Protein AF-A0A0L6W240-F1 (afdb_monomer_lite)

Sequence (143 aa):
MSLLMNALKQHHLTEMYLSLPVEHKKAWQQYFPKICNCSDCSSGTNKPFPIKSTARFLWVTAANAIPHRNYDFAEILLNKALEYADNGDDILWIHANFVQLYYDQIDSKREASEKCLHHCEELTKMGYLNRWVDRILNEISEV

pLDDT: mean 87.67, std 14.62, range [42.97, 98.56]

Structure (mmCIF, N/CA/C/O backbone):
data_AF-A0A0L6W240-F1
#
_entry.id   AF-A0A0L6W240-F1
#
loop_
_atom_site.group_PDB
_atom_site.id
_atom_site.type_symbol
_atom_site.label_atom_id
_atom_site.label_alt_id
_atom_site.label_comp_id
_atom_site.label_asym_id
_atom_site.label_entity_id
_atom_site.label_seq_id
_atom_site.pdbx_PDB_ins_code
_atom_site.Cartn_x
_atom_site.Cartn_y
_atom_site.Cartn_z
_atom_site.occupancy
_atom_site.B_iso_or_equiv
_atom_site.auth_seq_id
_atom_site.auth_comp_id
_atom_site.auth_asym_id
_atom_site.auth_atom_id
_atom_site.pdbx_PDB_model_num
ATOM 1 N N . MET A 1 1 ? 10.912 4.206 -25.559 1.00 55.66 1 MET A N 1
ATOM 2 C CA . MET A 1 1 ? 10.210 3.409 -24.524 1.00 55.66 1 MET A CA 1
ATOM 3 C C . MET A 1 1 ? 10.032 4.314 -23.312 1.00 55.66 1 MET A C 1
ATOM 5 O O . MET A 1 1 ? 11.000 4.977 -22.965 1.00 55.66 1 MET A O 1
ATOM 9 N N . SER A 1 2 ? 8.820 4.465 -22.763 1.00 81.38 2 SER A N 1
ATOM 10 C CA . SER A 1 2 ? 8.584 5.408 -21.653 1.00 81.38 2 SER A CA 1
ATOM 11 C C . SER A 1 2 ? 9.317 4.965 -20.379 1.00 81.38 2 SER A C 1
ATOM 13 O O . SER A 1 2 ? 9.521 3.768 -20.175 1.00 81.38 2 SER A O 1
ATOM 15 N N . LEU A 1 3 ? 9.704 5.919 -19.519 1.00 83.50 3 LEU A N 1
ATOM 16 C CA . LEU A 1 3 ? 10.390 5.643 -18.243 1.00 83.50 3 LEU A CA 1
ATOM 17 C C . LEU A 1 3 ? 9.618 4.633 -17.381 1.00 83.50 3 LEU A C 1
ATOM 19 O O . LEU A 1 3 ? 10.210 3.698 -16.849 1.00 83.50 3 LEU A O 1
ATOM 23 N N . LEU A 1 4 ? 8.290 4.767 -17.339 1.00 87.19 4 LEU A N 1
ATOM 24 C CA . LEU A 1 4 ? 7.395 3.824 -16.675 1.00 87.19 4 LEU A CA 1
ATOM 25 C C . LEU A 1 4 ? 7.531 2.398 -17.233 1.00 87.19 4 LEU A C 1
ATOM 27 O O . LEU A 1 4 ? 7.675 1.455 -16.466 1.00 87.19 4 LEU A O 1
ATOM 31 N N . MET A 1 5 ? 7.525 2.214 -18.558 1.00 90.06 5 MET A N 1
ATOM 32 C CA . MET A 1 5 ? 7.639 0.872 -19.146 1.00 90.06 5 MET A CA 1
ATOM 33 C C . MET A 1 5 ? 8.996 0.222 -18.866 1.00 90.06 5 MET A C 1
ATOM 35 O O . MET A 1 5 ? 9.062 -0.996 -18.725 1.00 90.06 5 MET A O 1
ATOM 39 N N . ASN A 1 6 ? 10.071 1.009 -18.763 1.00 88.62 6 ASN A N 1
ATOM 40 C CA . ASN A 1 6 ? 11.371 0.483 -18.349 1.00 88.62 6 ASN A CA 1
ATOM 41 C C . ASN A 1 6 ? 11.332 0.005 -16.889 1.00 88.62 6 ASN A C 1
ATOM 43 O O . ASN A 1 6 ? 11.785 -1.102 -16.610 1.00 88.62 6 ASN A O 1
ATOM 47 N N . ALA A 1 7 ? 10.730 0.789 -15.991 1.00 88.94 7 ALA A N 1
ATOM 48 C CA . ALA A 1 7 ? 10.558 0.419 -14.587 1.00 88.94 7 ALA A CA 1
ATOM 49 C C . ALA A 1 7 ? 9.705 -0.849 -14.421 1.00 88.94 7 ALA A C 1
ATOM 51 O O . ALA A 1 7 ? 10.104 -1.799 -13.752 1.00 88.94 7 ALA A O 1
ATOM 52 N N . LEU A 1 8 ? 8.559 -0.911 -15.104 1.00 92.12 8 LEU A N 1
ATOM 53 C CA . LEU A 1 8 ? 7.671 -2.075 -15.082 1.00 92.12 8 LEU A CA 1
ATOM 54 C C . LEU A 1 8 ? 8.361 -3.339 -15.603 1.00 92.12 8 LEU A C 1
ATOM 56 O O . LEU A 1 8 ? 8.090 -4.430 -15.109 1.00 92.12 8 LEU A O 1
ATOM 60 N N . LYS A 1 9 ? 9.259 -3.219 -16.588 1.00 91.75 9 LYS A N 1
ATOM 61 C CA . LYS A 1 9 ? 10.067 -4.349 -17.066 1.00 91.75 9 LYS A CA 1
ATOM 62 C C . LYS A 1 9 ? 11.098 -4.794 -16.036 1.00 91.75 9 LYS A C 1
ATOM 64 O O . LYS A 1 9 ? 11.197 -5.988 -15.788 1.00 91.75 9 LYS A O 1
ATOM 69 N N . GLN A 1 10 ? 11.825 -3.854 -15.430 1.00 90.50 10 GLN A N 1
ATOM 70 C CA . GLN A 1 10 ? 12.812 -4.148 -14.382 1.00 90.50 10 GLN A CA 1
ATOM 71 C C . GLN A 1 10 ? 12.185 -4.858 -13.177 1.00 90.50 10 GLN A C 1
ATOM 73 O O . GLN A 1 10 ? 12.811 -5.730 -12.590 1.00 90.50 10 GLN A O 1
ATOM 78 N N . HIS A 1 11 ? 10.938 -4.520 -12.850 1.00 90.88 11 HIS A N 1
ATOM 79 C CA . HIS A 1 11 ? 10.199 -5.120 -11.742 1.00 90.88 11 HIS A CA 1
ATOM 80 C C . HIS A 1 11 ? 9.331 -6.326 -12.132 1.00 90.88 11 HIS A C 1
ATOM 82 O O . HIS A 1 11 ? 8.616 -6.847 -11.282 1.00 90.88 11 HIS A O 1
ATOM 88 N N . HIS A 1 12 ? 9.381 -6.783 -13.390 1.00 93.75 12 HIS A N 1
ATOM 89 C CA . HIS A 1 12 ? 8.553 -7.885 -13.905 1.00 93.75 12 HIS A CA 1
ATOM 90 C C . HIS A 1 12 ? 7.029 -7.663 -13.764 1.00 93.75 12 HIS A C 1
ATOM 92 O O . HIS A 1 12 ? 6.256 -8.607 -13.658 1.00 93.75 12 HIS A O 1
ATOM 98 N N . LEU A 1 13 ? 6.573 -6.408 -13.828 1.00 95.44 13 LEU A N 1
ATOM 99 C CA . LEU A 1 13 ? 5.169 -5.994 -13.662 1.00 95.44 13 LEU A CA 1
ATOM 100 C C . LEU A 1 13 ? 4.450 -5.695 -14.986 1.00 95.44 13 LEU A C 1
ATOM 102 O O . LEU A 1 13 ? 3.359 -5.127 -14.995 1.00 95.44 13 LEU A O 1
ATOM 106 N N . THR A 1 14 ? 5.058 -6.031 -16.126 1.00 95.25 14 THR A N 1
ATOM 107 C CA . THR A 1 14 ? 4.501 -5.670 -17.441 1.00 95.25 14 THR A CA 1
ATOM 108 C C . THR A 1 14 ? 3.140 -6.326 -17.684 1.00 95.25 14 THR A C 1
ATOM 110 O O . THR A 1 14 ? 2.222 -5.645 -18.132 1.00 95.25 14 THR A O 1
ATOM 113 N N . GLU A 1 15 ? 2.981 -7.609 -17.356 1.00 95.25 15 GLU A N 1
ATOM 114 C CA . GLU A 1 15 ? 1.712 -8.327 -17.547 1.00 95.25 15 GLU A CA 1
ATOM 115 C C . GLU A 1 15 ? 0.596 -7.751 -16.674 1.00 95.25 15 GLU A C 1
ATOM 117 O O . GLU A 1 15 ? -0.469 -7.415 -17.191 1.00 95.25 15 GLU A O 1
ATOM 122 N N . MET A 1 16 ? 0.882 -7.528 -15.386 1.00 94.94 16 MET A N 1
ATOM 123 C CA . MET A 1 16 ? -0.033 -6.851 -14.467 1.00 94.94 16 MET A CA 1
ATOM 124 C C . MET A 1 16 ? -0.455 -5.488 -15.023 1.00 94.94 16 MET A C 1
ATOM 126 O O . MET A 1 16 ? -1.639 -5.191 -15.103 1.00 94.94 16 MET A O 1
ATOM 130 N N . TYR A 1 17 ? 0.495 -4.650 -15.445 1.00 94.81 17 TYR A N 1
ATOM 131 C CA . TYR A 1 17 ? 0.171 -3.332 -15.990 1.00 94.81 17 TYR A CA 1
ATOM 132 C C . TYR A 1 17 ? -0.725 -3.421 -17.231 1.00 94.81 17 TYR A C 1
ATOM 134 O O . TYR A 1 17 ? -1.650 -2.624 -17.389 1.00 94.81 17 TYR A O 1
ATOM 142 N N . LEU A 1 18 ? -0.473 -4.385 -18.120 1.00 94.94 18 LEU A N 1
ATOM 143 C CA . LEU A 1 18 ? -1.257 -4.557 -19.340 1.00 94.94 18 LEU A CA 1
ATOM 144 C C . LEU A 1 18 ? -2.687 -5.031 -19.059 1.00 94.94 18 LEU A C 1
ATOM 146 O O . LEU A 1 18 ? -3.589 -4.598 -19.783 1.00 94.94 18 LEU A O 1
ATOM 150 N N . SER A 1 19 ? -2.909 -5.822 -18.005 1.00 95.25 19 SER A N 1
ATOM 151 C CA . SER A 1 19 ? -4.245 -6.284 -17.607 1.00 95.25 19 SER A CA 1
ATOM 152 C C . SER A 1 19 ? -5.087 -5.221 -16.894 1.00 95.25 19 SER A C 1
ATOM 154 O O . SER A 1 19 ? -6.292 -5.404 -16.750 1.00 95.25 19 SER A O 1
ATOM 156 N N . LEU A 1 20 ? -4.491 -4.106 -16.454 1.00 94.31 20 LEU A N 1
ATOM 157 C CA . LEU A 1 20 ? -5.226 -3.047 -15.759 1.00 94.31 20 LEU A CA 1
ATOM 158 C C . LEU A 1 20 ? -6.165 -2.248 -16.695 1.00 94.31 20 LEU A C 1
ATOM 160 O O . LEU A 1 20 ? -5.830 -2.013 -17.867 1.00 94.31 20 LEU A O 1
ATOM 164 N N . PRO A 1 21 ? -7.297 -1.739 -16.168 1.00 95.12 21 PRO A N 1
ATOM 165 C CA . PRO A 1 21 ? -8.118 -0.716 -16.814 1.00 95.12 21 PRO A CA 1
ATOM 166 C C . PRO A 1 21 ? -7.326 0.540 -17.208 1.00 95.12 21 PRO A C 1
ATOM 168 O O . PRO A 1 21 ? -6.251 0.832 -16.670 1.00 95.12 21 PRO A O 1
ATOM 171 N N . VAL A 1 22 ? -7.865 1.314 -18.154 1.00 94.94 22 VAL A N 1
ATOM 172 C CA . VAL A 1 22 ? -7.209 2.523 -18.689 1.00 94.94 22 VAL A CA 1
ATOM 173 C C . VAL A 1 22 ? -6.983 3.566 -17.591 1.00 94.94 22 VAL A C 1
ATOM 175 O O . VAL A 1 22 ? -5.956 4.245 -17.577 1.00 94.94 22 VAL A O 1
ATOM 178 N N . GLU A 1 23 ? -7.909 3.666 -16.648 1.00 95.00 23 GLU A N 1
ATOM 179 C CA . GLU A 1 23 ? -7.886 4.580 -15.509 1.00 95.00 23 GLU A CA 1
ATOM 180 C C . GLU A 1 23 ? -6.667 4.307 -14.620 1.00 95.00 23 GLU A C 1
ATOM 182 O O . GLU A 1 23 ? -5.903 5.218 -14.301 1.00 95.00 23 GLU A O 1
ATOM 187 N N . HIS A 1 24 ? -6.405 3.037 -14.305 1.00 95.12 24 HIS A N 1
ATOM 188 C CA . HIS A 1 24 ? -5.247 2.632 -13.505 1.00 95.12 24 HIS A CA 1
ATOM 189 C C . HIS A 1 24 ? -3.927 2.760 -14.271 1.00 95.12 24 HIS A C 1
ATOM 191 O O . HIS A 1 24 ? -2.895 3.070 -13.678 1.00 95.12 24 HIS A O 1
ATOM 197 N N . LYS A 1 25 ? -3.939 2.600 -15.599 1.00 94.31 25 LYS A N 1
ATOM 198 C CA . LYS A 1 25 ? -2.762 2.884 -16.439 1.00 94.31 25 LYS A CA 1
ATOM 199 C C . LYS A 1 25 ? -2.390 4.371 -16.408 1.00 94.31 25 LYS A C 1
ATOM 201 O O . LYS A 1 25 ? -1.207 4.699 -16.330 1.00 94.31 25 LYS A O 1
ATOM 206 N N . LYS A 1 26 ? -3.383 5.271 -16.419 1.00 94.12 26 LYS A N 1
ATOM 207 C CA . LYS A 1 26 ? -3.167 6.719 -16.236 1.00 94.12 26 LYS A CA 1
ATOM 208 C C . LYS A 1 26 ? -2.649 7.033 -14.831 1.00 94.12 26 LYS A C 1
ATOM 210 O O . LYS A 1 26 ? -1.677 7.773 -14.704 1.00 94.12 26 LYS A O 1
ATOM 215 N N . ALA A 1 27 ? -3.229 6.419 -13.798 1.00 94.31 27 ALA A N 1
ATOM 216 C CA . ALA A 1 27 ? -2.764 6.572 -12.418 1.00 94.31 27 ALA A CA 1
ATOM 217 C C . ALA A 1 27 ? -1.296 6.133 -12.256 1.00 94.31 27 ALA A C 1
ATOM 219 O O . ALA A 1 27 ? -0.494 6.853 -11.666 1.00 94.31 27 ALA A O 1
ATOM 220 N N . TRP A 1 28 ? -0.899 5.019 -12.878 1.00 92.88 28 TRP A N 1
ATOM 221 C CA . TRP A 1 28 ? 0.500 4.585 -12.938 1.00 92.88 28 TRP A CA 1
ATOM 222 C C . TRP A 1 28 ? 1.432 5.660 -13.497 1.00 92.88 28 TRP A C 1
ATOM 224 O O . TRP A 1 28 ? 2.476 5.923 -12.913 1.00 92.88 28 TRP A O 1
ATOM 234 N N . GLN A 1 29 ? 1.062 6.300 -14.608 1.00 90.06 29 GLN A N 1
ATOM 235 C CA . GLN A 1 29 ? 1.872 7.364 -15.212 1.00 90.06 29 GLN A CA 1
ATOM 236 C C . GLN A 1 29 ? 2.017 8.587 -14.304 1.00 90.06 29 GLN A C 1
ATOM 238 O O . GLN A 1 29 ? 3.026 9.284 -14.386 1.00 90.06 29 GLN A O 1
ATOM 243 N N . GLN A 1 30 ? 1.026 8.839 -13.453 1.00 92.19 30 GLN A N 1
ATOM 244 C CA . GLN A 1 30 ? 1.000 9.990 -12.562 1.00 92.19 30 GLN A CA 1
ATOM 245 C C . GLN A 1 30 ? 1.756 9.749 -11.249 1.00 92.19 30 GLN A C 1
ATOM 247 O O . GLN A 1 30 ? 2.415 10.665 -10.759 1.00 92.19 30 GLN A O 1
ATOM 252 N N . TYR A 1 31 ? 1.666 8.541 -10.684 1.00 93.06 31 TYR A N 1
ATOM 253 C CA . TYR A 1 31 ? 2.082 8.273 -9.302 1.00 93.06 31 TYR A CA 1
ATOM 254 C C . TYR A 1 31 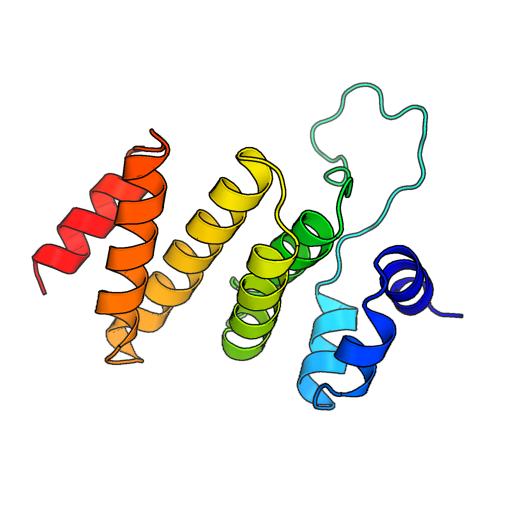? 3.323 7.390 -9.157 1.00 93.06 31 TYR A C 1
ATOM 256 O O . TYR A 1 31 ? 3.812 7.229 -8.035 1.00 93.06 31 TYR A O 1
ATOM 264 N N . PHE A 1 32 ? 3.860 6.825 -10.247 1.00 88.69 32 PHE A N 1
ATOM 265 C CA . PHE A 1 32 ? 5.078 6.017 -10.148 1.00 88.69 32 PHE A CA 1
ATOM 266 C C . PHE A 1 32 ? 6.249 6.840 -9.580 1.00 88.69 32 PHE A C 1
ATOM 268 O O . PHE A 1 32 ? 6.396 8.025 -9.906 1.00 88.69 32 PHE A O 1
ATOM 275 N N . PRO A 1 33 ? 7.095 6.246 -8.720 1.00 84.50 33 PRO A N 1
ATOM 276 C CA . PRO A 1 33 ? 8.199 6.962 -8.105 1.00 84.50 33 PRO A CA 1
ATOM 277 C C . PRO A 1 33 ? 9.170 7.481 -9.162 1.00 84.50 33 PRO A C 1
ATOM 279 O O . PRO A 1 33 ? 9.489 6.799 -10.139 1.00 84.50 33 PRO A O 1
ATOM 282 N N . LYS A 1 34 ? 9.710 8.681 -8.933 1.00 73.31 34 LYS A N 1
ATOM 283 C CA . LYS A 1 34 ? 10.840 9.186 -9.719 1.00 73.31 34 LYS A CA 1
ATOM 284 C C . LYS A 1 34 ? 12.063 8.314 -9.425 1.00 73.31 34 LYS A C 1
ATOM 286 O O . LYS A 1 34 ? 12.672 8.433 -8.366 1.00 73.31 34 LYS A O 1
ATOM 291 N N . ILE A 1 35 ? 12.420 7.441 -10.360 1.00 65.62 35 ILE A N 1
ATOM 292 C CA . ILE A 1 35 ? 13.596 6.572 -10.251 1.00 65.62 35 ILE A CA 1
ATOM 293 C C . ILE A 1 35 ? 14.844 7.413 -10.551 1.00 65.62 35 ILE A C 1
ATOM 295 O O . ILE A 1 35 ? 14.976 7.927 -11.662 1.00 65.62 35 ILE A O 1
ATOM 299 N N . CYS A 1 36 ? 15.760 7.565 -9.585 1.00 55.44 36 CYS A N 1
ATOM 300 C CA . CYS A 1 36 ? 17.110 8.064 -9.873 1.00 55.44 36 CYS A CA 1
ATOM 301 C C . CYS A 1 36 ? 18.107 6.911 -9.912 1.00 55.44 36 CYS A C 1
ATOM 303 O O . CYS A 1 36 ? 18.284 6.206 -8.922 1.00 55.44 36 CYS A O 1
ATOM 305 N N . ASN A 1 37 ? 18.807 6.778 -11.038 1.00 49.97 37 ASN A N 1
ATOM 306 C CA . ASN A 1 37 ? 19.894 5.817 -11.244 1.00 49.97 37 ASN A CA 1
ATOM 307 C C . ASN A 1 37 ? 21.253 6.385 -10.805 1.00 49.97 37 ASN A C 1
ATOM 309 O O . ASN A 1 37 ? 22.252 6.224 -11.502 1.00 49.97 37 ASN A O 1
ATOM 313 N N . CYS A 1 38 ? 21.300 7.124 -9.701 1.00 49.16 38 CYS A N 1
ATOM 314 C CA . CYS A 1 38 ? 22.516 7.803 -9.281 1.00 49.16 38 CYS A CA 1
ATOM 315 C C . CYS A 1 38 ? 23.257 6.979 -8.205 1.00 49.16 38 CYS A C 1
ATOM 317 O O . CYS A 1 38 ? 22.785 6.840 -7.077 1.00 49.16 38 CYS A O 1
ATOM 319 N N . SER A 1 39 ? 24.423 6.426 -8.570 1.00 45.09 39 SER A N 1
ATOM 320 C CA . SER A 1 39 ? 25.327 5.638 -7.709 1.00 45.09 39 SER A CA 1
ATOM 321 C C . SER A 1 39 ? 25.976 6.448 -6.575 1.00 45.09 39 SER A C 1
ATOM 323 O O . SER A 1 39 ? 26.392 5.862 -5.584 1.00 45.09 39 SER A O 1
ATOM 325 N N . ASP A 1 40 ? 25.980 7.782 -6.672 1.00 45.56 40 ASP A N 1
ATOM 326 C CA . ASP A 1 40 ? 26.657 8.702 -5.740 1.00 45.56 40 ASP A CA 1
ATOM 327 C C . ASP A 1 40 ? 25.686 9.608 -4.971 1.00 45.56 40 ASP A C 1
ATOM 329 O O . ASP A 1 40 ? 25.857 10.820 -4.833 1.00 45.56 40 ASP A O 1
ATOM 333 N N . CYS A 1 41 ? 24.612 9.030 -4.441 1.00 47.03 41 CYS A N 1
ATOM 334 C CA . CYS A 1 41 ? 23.627 9.778 -3.667 1.00 47.03 41 CYS A CA 1
ATOM 335 C C . CYS A 1 41 ? 24.076 10.110 -2.228 1.00 47.03 41 CYS A C 1
ATOM 337 O O . CYS A 1 41 ? 23.309 9.899 -1.293 1.00 47.03 41 CYS A O 1
ATOM 339 N N . SER A 1 42 ? 25.203 10.787 -2.013 1.00 42.97 42 SER A N 1
ATOM 340 C CA . SER A 1 42 ? 25.628 11.310 -0.696 1.00 42.97 42 SER A CA 1
ATOM 341 C C . SER A 1 42 ? 24.725 12.444 -0.152 1.00 42.97 42 SER A C 1
ATOM 343 O O . SER A 1 42 ? 24.600 13.508 -0.751 1.00 42.97 42 SER A O 1
ATOM 345 N N . SER A 1 43 ? 23.993 12.171 0.939 1.00 49.91 43 SER A N 1
ATOM 346 C CA . SER A 1 43 ? 23.383 13.124 1.905 1.00 49.91 43 SER A CA 1
ATOM 347 C C . SER A 1 43 ? 22.576 14.337 1.378 1.00 49.91 43 SER A C 1
ATOM 349 O O . SER A 1 43 ? 23.135 15.389 1.093 1.00 49.91 43 SER A O 1
ATOM 351 N N . GLY A 1 44 ? 21.239 14.234 1.330 1.00 46.69 44 GLY A N 1
ATOM 352 C CA . GLY A 1 44 ? 20.331 15.385 1.165 1.00 46.69 44 GLY A CA 1
ATOM 353 C C . GLY A 1 44 ? 18.853 15.014 1.377 1.00 46.69 44 GLY A C 1
ATOM 354 O O . GLY A 1 44 ? 18.446 13.920 0.995 1.00 46.69 44 GLY A O 1
ATOM 355 N N . THR A 1 45 ? 18.057 15.912 1.970 1.00 46.97 45 THR A N 1
ATOM 356 C CA . THR A 1 45 ? 16.655 15.701 2.411 1.00 46.97 45 THR A CA 1
ATOM 357 C C . THR A 1 45 ? 15.605 15.664 1.289 1.00 46.97 45 THR A C 1
ATOM 359 O O . THR A 1 45 ? 14.453 15.352 1.556 1.00 46.97 45 THR A O 1
ATOM 362 N N . ASN A 1 46 ? 15.996 15.917 0.034 1.00 49.50 46 ASN A N 1
ATOM 363 C CA . ASN A 1 46 ? 15.118 15.903 -1.150 1.00 49.50 46 ASN A CA 1
ATOM 364 C C . ASN A 1 46 ? 15.420 14.742 -2.115 1.00 49.50 46 ASN A C 1
ATOM 366 O O . ASN A 1 46 ? 15.182 14.846 -3.321 1.00 49.50 46 ASN A O 1
ATOM 370 N N . LYS A 1 47 ? 16.009 13.647 -1.622 1.00 53.81 47 LYS A N 1
ATOM 371 C CA . LYS A 1 47 ? 16.408 12.530 -2.484 1.00 53.81 47 LYS A CA 1
ATOM 372 C C . LYS A 1 47 ? 15.264 11.547 -2.730 1.00 53.81 47 LYS A C 1
ATOM 374 O O . LYS A 1 47 ? 14.530 11.231 -1.797 1.00 53.81 47 LYS A O 1
ATOM 379 N N . PRO A 1 48 ? 15.126 11.039 -3.969 1.00 57.12 48 PRO A N 1
ATOM 380 C CA . PRO A 1 48 ? 14.171 9.984 -4.263 1.00 57.12 48 PRO A CA 1
ATOM 381 C C . PRO A 1 48 ? 14.494 8.753 -3.416 1.00 57.12 48 PRO A C 1
ATOM 383 O O . PRO A 1 48 ? 15.650 8.336 -3.316 1.00 57.12 48 PRO A O 1
ATOM 386 N N . PHE A 1 49 ? 13.462 8.197 -2.784 1.00 59.38 49 PHE A N 1
ATOM 387 C CA . PHE A 1 49 ? 13.586 6.999 -1.965 1.00 59.38 49 PHE A CA 1
ATOM 388 C C . PHE A 1 49 ? 14.092 5.844 -2.846 1.00 59.38 49 PHE A C 1
ATOM 390 O O . PHE A 1 49 ? 13.507 5.597 -3.905 1.00 59.38 49 PHE A O 1
ATOM 397 N N . PRO A 1 50 ? 15.186 5.152 -2.478 1.00 67.50 50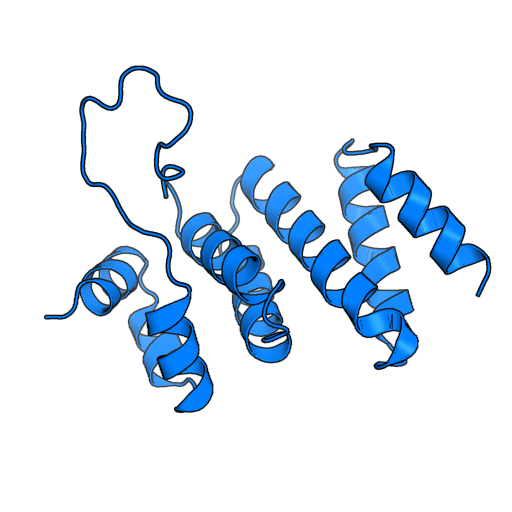 PRO A N 1
ATOM 398 C CA . PRO A 1 50 ? 15.769 4.138 -3.343 1.00 67.50 50 PRO A CA 1
ATOM 399 C C . PRO A 1 50 ? 14.802 2.959 -3.493 1.00 67.50 50 PRO A C 1
ATOM 401 O O . PRO A 1 50 ? 14.473 2.275 -2.519 1.00 67.50 50 PRO A O 1
ATOM 404 N N . ILE A 1 51 ? 14.367 2.714 -4.728 1.00 79.56 51 ILE A N 1
ATOM 405 C CA . ILE A 1 51 ? 13.520 1.578 -5.090 1.00 79.56 51 ILE A CA 1
ATOM 406 C C . ILE A 1 51 ? 14.419 0.351 -5.246 1.00 79.56 51 ILE A C 1
ATOM 408 O O . ILE A 1 51 ? 15.061 0.161 -6.275 1.00 79.56 51 ILE A O 1
ATOM 412 N N . LYS A 1 52 ? 14.520 -0.441 -4.175 1.00 78.69 52 LYS A N 1
ATOM 413 C CA . LYS A 1 52 ? 15.425 -1.599 -4.084 1.00 78.69 52 LYS A CA 1
ATOM 414 C C . LYS A 1 52 ? 14.747 -2.945 -4.367 1.00 78.69 52 LYS A C 1
ATOM 416 O O . LYS A 1 52 ? 15.449 -3.926 -4.566 1.00 78.69 52 LYS A O 1
ATOM 421 N N . SER A 1 53 ? 13.416 -2.992 -4.384 1.00 89.44 53 SER A N 1
ATOM 422 C CA . SER A 1 53 ? 12.620 -4.214 -4.554 1.00 89.44 53 SER A CA 1
ATOM 423 C C . SER A 1 53 ? 11.346 -3.926 -5.357 1.00 89.44 53 SER A C 1
ATOM 425 O O . SER A 1 53 ? 10.904 -2.776 -5.462 1.00 89.44 53 SER A O 1
ATOM 427 N N . THR A 1 54 ? 10.739 -4.973 -5.922 1.00 94.12 54 THR A N 1
ATOM 428 C CA . THR A 1 54 ? 9.428 -4.878 -6.586 1.00 94.12 54 THR A CA 1
ATOM 429 C C . THR A 1 54 ? 8.319 -4.504 -5.605 1.00 94.12 54 THR A C 1
ATOM 431 O O . THR A 1 54 ? 7.516 -3.628 -5.923 1.00 94.12 54 THR A O 1
ATOM 434 N N . ALA A 1 55 ? 8.321 -5.070 -4.392 1.00 96.12 55 ALA A N 1
ATOM 435 C CA . ALA A 1 55 ? 7.390 -4.682 -3.331 1.00 96.12 55 ALA A CA 1
ATOM 436 C C . ALA A 1 55 ? 7.461 -3.174 -3.049 1.00 96.12 55 ALA A C 1
ATOM 438 O O . ALA A 1 55 ? 6.437 -2.494 -3.027 1.00 96.12 55 ALA A O 1
ATOM 439 N N . ARG A 1 56 ? 8.678 -2.624 -2.948 1.00 94.00 56 ARG A N 1
ATOM 440 C CA . ARG A 1 56 ? 8.909 -1.192 -2.737 1.00 94.00 56 ARG A CA 1
ATOM 441 C C . ARG A 1 56 ? 8.429 -0.312 -3.864 1.00 94.00 56 ARG A C 1
ATOM 443 O O . ARG A 1 56 ? 7.817 0.722 -3.615 1.00 94.00 56 ARG A O 1
ATOM 450 N N . PHE A 1 57 ? 8.684 -0.713 -5.100 1.00 94.06 57 PHE A N 1
ATOM 451 C CA . PHE A 1 57 ? 8.171 0.015 -6.253 1.00 94.06 57 PHE A CA 1
ATOM 452 C C . PHE A 1 57 ? 6.640 0.130 -6.215 1.00 94.06 57 PHE A C 1
ATOM 454 O O . PHE A 1 57 ? 6.092 1.209 -6.453 1.00 94.06 57 PHE A O 1
ATOM 461 N N . LEU A 1 58 ? 5.960 -0.964 -5.860 1.00 96.94 58 LEU A N 1
ATOM 462 C CA . LEU A 1 58 ? 4.505 -1.029 -5.757 1.00 96.94 58 LEU A CA 1
ATOM 463 C C . LEU A 1 58 ? 3.968 -0.189 -4.592 1.00 96.94 58 LEU A C 1
ATOM 465 O O . LEU A 1 58 ? 3.130 0.683 -4.822 1.00 96.94 58 LEU A O 1
ATOM 469 N N . TRP A 1 59 ? 4.466 -0.391 -3.365 1.00 96.62 59 TRP A N 1
ATOM 470 C CA . TRP A 1 59 ? 3.920 0.311 -2.199 1.00 96.62 59 TRP A CA 1
ATOM 471 C C . TRP A 1 59 ? 4.227 1.809 -2.215 1.00 96.62 59 TRP A C 1
ATOM 473 O O . TRP A 1 59 ? 3.381 2.594 -1.801 1.00 96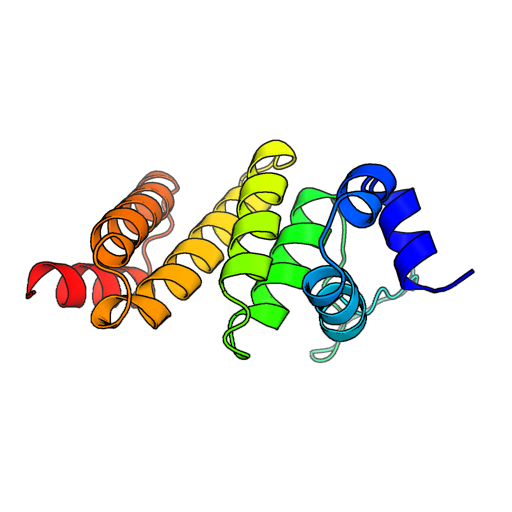.62 59 TRP A O 1
ATOM 483 N N . VAL A 1 60 ? 5.366 2.245 -2.771 1.00 95.06 60 VAL A N 1
ATOM 484 C CA . VAL A 1 60 ? 5.647 3.683 -2.952 1.00 95.06 60 VAL A CA 1
ATOM 485 C C . VAL A 1 60 ? 4.693 4.298 -3.978 1.00 95.06 60 VAL A C 1
ATOM 487 O O . VAL A 1 60 ? 4.191 5.402 -3.775 1.00 95.06 60 VAL A O 1
ATOM 490 N N . THR A 1 61 ? 4.409 3.587 -5.075 1.00 95.81 61 THR A N 1
ATOM 491 C CA . THR A 1 61 ? 3.427 4.047 -6.071 1.00 95.81 61 THR A CA 1
ATOM 492 C C . THR A 1 61 ? 2.033 4.163 -5.445 1.00 95.81 61 THR A C 1
ATOM 494 O O . THR A 1 61 ? 1.338 5.151 -5.679 1.00 95.81 61 THR A O 1
ATOM 497 N N . ALA A 1 62 ? 1.641 3.195 -4.611 1.00 97.88 62 ALA A N 1
ATOM 498 C CA . ALA A 1 62 ? 0.382 3.236 -3.873 1.00 97.88 62 ALA A CA 1
ATOM 499 C C . ALA A 1 62 ? 0.330 4.411 -2.885 1.00 97.88 62 ALA A C 1
ATOM 501 O O . ALA A 1 62 ? -0.635 5.174 -2.898 1.00 97.88 62 ALA A O 1
ATOM 502 N N . ALA A 1 63 ? 1.390 4.613 -2.097 1.00 96.44 63 ALA A N 1
ATOM 503 C CA . ALA A 1 63 ? 1.509 5.715 -1.142 1.00 96.44 63 ALA A CA 1
ATOM 504 C C . ALA A 1 63 ? 1.334 7.088 -1.811 1.00 96.44 63 ALA A C 1
ATOM 506 O O . ALA A 1 63 ? 0.671 7.965 -1.266 1.00 96.44 63 ALA A O 1
ATOM 507 N N . ASN A 1 64 ? 1.859 7.262 -3.028 1.00 95.62 64 ASN A N 1
ATOM 508 C CA . ASN A 1 64 ? 1.669 8.488 -3.806 1.00 95.62 64 ASN A CA 1
ATOM 509 C C . ASN A 1 64 ? 0.227 8.673 -4.302 1.00 95.62 64 ASN A C 1
ATOM 511 O O . ASN A 1 64 ? -0.190 9.803 -4.535 1.00 95.62 64 ASN A O 1
ATOM 515 N N . ALA A 1 65 ? -0.527 7.592 -4.498 1.00 97.31 65 ALA A N 1
ATOM 516 C CA . ALA A 1 65 ? -1.891 7.632 -5.018 1.00 97.31 65 ALA A CA 1
ATOM 517 C C . ALA A 1 65 ? -2.953 7.871 -3.925 1.00 97.31 65 ALA A C 1
ATOM 519 O O . ALA A 1 65 ? -3.983 8.490 -4.211 1.00 97.31 65 ALA A O 1
ATOM 520 N N . ILE A 1 66 ? -2.698 7.420 -2.688 1.00 97.69 66 ILE A N 1
ATOM 521 C CA . ILE A 1 66 ? -3.630 7.515 -1.547 1.00 97.69 66 ILE A CA 1
ATOM 522 C C . ILE A 1 66 ? -4.086 8.964 -1.270 1.00 97.69 66 ILE A C 1
ATOM 524 O O . ILE A 1 66 ? -5.297 9.190 -1.265 1.00 97.69 66 ILE A O 1
ATOM 528 N N . PRO A 1 67 ? -3.199 9.981 -1.163 1.00 96.12 67 PRO A N 1
ATOM 529 C CA . PRO A 1 67 ? -3.614 11.369 -0.917 1.00 96.12 67 PRO A CA 1
ATOM 530 C C . PRO A 1 67 ? -4.533 11.957 -1.996 1.00 96.12 67 PRO A C 1
ATOM 532 O O . PRO A 1 67 ? -5.238 12.937 -1.761 1.00 96.12 67 PRO A O 1
ATOM 535 N N . HIS A 1 68 ? -4.533 11.365 -3.192 1.00 96.38 68 HIS A N 1
ATOM 536 C CA . HIS A 1 68 ? -5.385 11.764 -4.310 1.00 96.38 68 HIS A CA 1
ATOM 537 C C . HIS A 1 68 ? -6.662 10.924 -4.422 1.00 96.38 68 HIS A C 1
ATOM 539 O O . HIS A 1 68 ? -7.345 10.995 -5.442 1.00 96.38 68 HIS A O 1
ATOM 545 N N . ARG A 1 69 ? -6.990 10.139 -3.388 1.00 96.00 69 ARG A N 1
ATOM 546 C CA . ARG A 1 69 ? -8.194 9.301 -3.297 1.00 96.00 69 ARG A CA 1
ATOM 547 C C . ARG A 1 69 ? -8.317 8.245 -4.397 1.00 96.00 69 ARG A C 1
ATOM 549 O O . ARG A 1 69 ? -9.407 7.744 -4.660 1.00 96.00 69 ARG A O 1
ATOM 556 N N . ASN A 1 70 ? -7.204 7.863 -5.026 1.00 96.88 70 ASN A N 1
ATOM 557 C CA . ASN A 1 70 ? -7.161 6.752 -5.981 1.00 96.88 70 ASN A CA 1
ATOM 558 C C . ASN A 1 70 ? -7.075 5.414 -5.231 1.00 96.88 70 ASN A C 1
ATOM 560 O O . ASN A 1 70 ? -6.122 4.651 -5.399 1.00 96.88 70 ASN A O 1
ATOM 564 N N . TYR A 1 71 ? -8.056 5.159 -4.363 1.00 96.69 71 TYR A N 1
ATOM 565 C CA . TYR A 1 71 ? -8.007 4.071 -3.391 1.00 96.69 71 TYR A CA 1
ATOM 566 C C . TYR A 1 71 ? -8.028 2.691 -4.040 1.00 96.69 71 TYR A C 1
ATOM 568 O O . TYR A 1 71 ? -7.184 1.874 -3.701 1.00 96.69 71 TYR A O 1
ATOM 576 N N . ASP A 1 72 ? -8.897 2.445 -5.022 1.00 96.25 72 ASP A N 1
ATOM 577 C CA . ASP A 1 72 ? -8.969 1.130 -5.677 1.00 96.25 72 ASP A CA 1
ATOM 578 C C . ASP A 1 72 ? -7.648 0.792 -6.397 1.00 96.25 72 ASP A C 1
ATOM 580 O O . ASP A 1 72 ? -7.150 -0.330 -6.338 1.00 96.25 72 ASP A O 1
ATOM 584 N N . PHE A 1 73 ? -7.017 1.798 -7.016 1.00 97.62 73 PHE A N 1
ATOM 585 C CA . PHE A 1 73 ? -5.689 1.649 -7.610 1.00 97.62 73 PHE A CA 1
ATOM 586 C C . PHE A 1 73 ? -4.627 1.330 -6.552 1.00 97.62 73 PHE A C 1
ATOM 588 O O . PHE A 1 73 ? -3.833 0.407 -6.731 1.00 97.62 73 PHE A O 1
ATOM 595 N N . ALA A 1 74 ? -4.612 2.085 -5.452 1.00 98.25 74 ALA A N 1
ATOM 596 C CA . ALA A 1 74 ? -3.670 1.875 -4.363 1.00 98.25 74 ALA A CA 1
ATOM 597 C C . ALA A 1 74 ? -3.853 0.495 -3.704 1.00 98.25 74 ALA A C 1
ATOM 599 O O . ALA A 1 74 ? -2.862 -0.190 -3.477 1.00 98.25 74 ALA A O 1
ATOM 600 N N . GLU A 1 75 ? -5.088 0.041 -3.478 1.00 98.19 75 GLU A N 1
ATOM 601 C CA . GLU A 1 75 ? -5.401 -1.274 -2.900 1.00 98.19 75 GLU A CA 1
ATOM 602 C C . GLU A 1 75 ? -4.894 -2.413 -3.801 1.00 98.19 75 GLU A C 1
ATOM 604 O O . GLU A 1 75 ? -4.253 -3.343 -3.311 1.00 98.19 75 GLU A O 1
ATOM 609 N N . ILE A 1 76 ? -5.081 -2.320 -5.127 1.00 98.06 76 ILE A N 1
ATOM 610 C CA . ILE A 1 76 ? -4.521 -3.289 -6.091 1.00 98.06 76 ILE A CA 1
ATOM 611 C C . ILE A 1 76 ? -2.993 -3.366 -5.968 1.00 98.06 76 ILE A C 1
ATOM 613 O O . ILE A 1 76 ? -2.417 -4.456 -5.944 1.00 98.06 76 ILE A O 1
ATOM 617 N N . LEU A 1 77 ? -2.326 -2.212 -5.898 1.00 98.38 77 LEU A N 1
ATOM 618 C CA . LEU A 1 77 ? -0.871 -2.158 -5.788 1.00 98.38 77 LEU A CA 1
ATOM 619 C C . LEU A 1 77 ? -0.364 -2.699 -4.452 1.00 98.38 77 LEU A C 1
ATOM 621 O O . LEU A 1 77 ? 0.629 -3.418 -4.452 1.00 98.38 77 LEU A O 1
ATOM 625 N N . LEU A 1 78 ? -1.021 -2.374 -3.337 1.00 98.56 78 LEU A N 1
ATOM 626 C CA . LEU A 1 78 ? -0.616 -2.829 -2.005 1.00 98.56 78 LEU A CA 1
ATOM 627 C C . LEU A 1 78 ? -0.803 -4.337 -1.836 1.00 98.56 78 LEU A C 1
ATOM 629 O O . LEU A 1 78 ? 0.095 -4.998 -1.318 1.00 98.56 78 LEU A O 1
ATOM 633 N N . ASN A 1 79 ? -1.902 -4.900 -2.347 1.00 98.38 79 ASN A N 1
ATOM 634 C CA . ASN A 1 79 ? -2.094 -6.351 -2.365 1.00 98.38 79 ASN A CA 1
ATOM 635 C C . ASN A 1 79 ? -0.983 -7.035 -3.164 1.00 98.38 79 ASN A C 1
ATOM 637 O O . ASN A 1 79 ? -0.349 -7.970 -2.678 1.00 98.38 79 ASN A O 1
ATOM 641 N N . LYS A 1 80 ? -0.667 -6.510 -4.355 1.00 98.06 80 LYS A N 1
ATOM 642 C CA . LYS A 1 80 ? 0.436 -7.054 -5.147 1.00 98.06 80 LYS A CA 1
ATOM 643 C C . LYS A 1 80 ? 1.789 -6.853 -4.463 1.00 98.06 80 LYS A C 1
ATOM 645 O O . LYS A 1 80 ? 2.658 -7.706 -4.587 1.00 98.06 80 LYS A O 1
ATOM 650 N N . ALA A 1 81 ? 1.982 -5.751 -3.739 1.00 97.94 81 ALA A N 1
ATOM 651 C CA . ALA A 1 81 ? 3.206 -5.492 -2.992 1.00 97.94 81 ALA A CA 1
ATOM 652 C C . ALA A 1 81 ? 3.430 -6.538 -1.894 1.00 97.94 81 ALA A C 1
ATOM 654 O O . ALA A 1 81 ? 4.563 -6.992 -1.755 1.00 97.94 81 ALA A O 1
ATOM 655 N N . LEU A 1 82 ? 2.374 -6.954 -1.174 1.00 97.50 82 LEU A N 1
ATOM 656 C CA . LEU A 1 82 ? 2.457 -8.031 -0.177 1.00 97.50 82 LEU A CA 1
ATOM 657 C C . LEU A 1 82 ? 2.939 -9.346 -0.796 1.00 97.50 82 LEU A C 1
ATOM 659 O O . LEU A 1 82 ? 3.784 -10.007 -0.206 1.00 97.50 82 LEU A O 1
ATOM 663 N N . GLU A 1 83 ? 2.468 -9.701 -1.997 1.00 97.31 83 GLU A N 1
ATOM 664 C CA . GLU A 1 83 ? 2.908 -10.926 -2.689 1.00 97.31 83 GLU A CA 1
ATOM 665 C C . GLU A 1 83 ? 4.415 -10.940 -3.006 1.00 97.31 83 GLU A C 1
ATOM 667 O O . GLU A 1 83 ? 5.013 -12.009 -3.112 1.00 97.31 83 GLU A O 1
ATOM 672 N N . TYR A 1 84 ? 5.030 -9.765 -3.184 1.00 96.56 84 TYR A N 1
ATOM 673 C CA . TYR A 1 84 ? 6.458 -9.621 -3.494 1.00 96.56 84 TYR A CA 1
ATOM 674 C C . TYR A 1 84 ? 7.330 -9.310 -2.276 1.00 96.56 84 TYR A C 1
ATOM 676 O O . TYR A 1 84 ? 8.552 -9.233 -2.421 1.00 96.56 84 TYR A O 1
ATOM 684 N N . ALA A 1 85 ? 6.739 -9.037 -1.114 1.00 95.69 85 ALA A N 1
ATOM 685 C CA . ALA A 1 85 ? 7.487 -8.583 0.044 1.00 95.69 85 ALA A CA 1
ATOM 686 C C . ALA A 1 85 ? 8.252 -9.753 0.680 1.00 95.69 85 ALA A C 1
ATOM 688 O O . ALA A 1 85 ? 7.665 -10.752 1.082 1.00 95.69 85 ALA A O 1
ATOM 689 N N . ASP A 1 86 ? 9.572 -9.612 0.782 1.00 93.06 86 ASP A N 1
ATOM 690 C CA . ASP A 1 86 ? 10.483 -10.630 1.322 1.00 93.06 86 ASP A CA 1
ATOM 691 C C . ASP A 1 86 ? 11.229 -10.169 2.585 1.00 93.06 86 ASP A C 1
ATOM 693 O O . ASP A 1 86 ? 12.000 -10.923 3.180 1.00 93.06 86 ASP A O 1
ATOM 697 N N . ASN A 1 87 ? 11.001 -8.924 3.006 1.00 92.69 87 ASN A N 1
ATOM 698 C CA . ASN A 1 87 ? 11.685 -8.288 4.121 1.00 92.69 87 ASN A CA 1
ATOM 699 C C . ASN A 1 87 ? 10.706 -7.518 5.015 1.00 92.69 87 ASN A C 1
ATOM 701 O O . ASN A 1 87 ? 9.688 -6.998 4.554 1.00 92.69 87 ASN A O 1
ATOM 705 N N . GLY A 1 88 ? 11.044 -7.429 6.304 1.00 92.25 88 GLY A N 1
ATOM 706 C CA . GLY A 1 88 ? 10.190 -6.804 7.316 1.00 92.25 88 GLY A CA 1
ATOM 707 C C . GLY A 1 88 ? 9.906 -5.322 7.064 1.00 92.25 88 GLY A C 1
ATOM 708 O O . GLY A 1 88 ? 8.799 -4.874 7.340 1.00 92.25 88 GLY A O 1
ATOM 709 N N . ASP A 1 89 ? 10.857 -4.577 6.491 1.00 92.25 89 ASP A N 1
ATOM 710 C CA . ASP A 1 89 ? 10.672 -3.151 6.196 1.00 92.25 89 ASP A CA 1
ATOM 711 C C . ASP A 1 89 ? 9.569 -2.934 5.155 1.00 92.25 89 ASP A C 1
ATOM 713 O O . ASP A 1 89 ? 8.679 -2.110 5.357 1.00 92.25 89 ASP A O 1
ATOM 717 N N . ASP A 1 90 ? 9.612 -3.659 4.033 1.00 94.50 90 ASP A N 1
ATOM 718 C CA . ASP A 1 90 ? 8.599 -3.523 2.987 1.00 94.50 90 ASP A CA 1
ATOM 719 C C . ASP A 1 90 ? 7.223 -3.969 3.503 1.00 94.50 90 ASP A C 1
ATOM 721 O O . ASP A 1 90 ? 6.248 -3.256 3.278 1.00 94.50 90 ASP A O 1
ATOM 725 N N . ILE A 1 91 ? 7.144 -5.074 4.256 1.00 96.75 91 ILE A N 1
ATOM 726 C CA . ILE A 1 91 ? 5.889 -5.544 4.875 1.00 96.75 91 ILE A CA 1
ATOM 727 C C . ILE A 1 91 ? 5.300 -4.465 5.800 1.00 96.75 91 ILE A C 1
ATOM 729 O O . ILE A 1 91 ? 4.112 -4.150 5.707 1.00 96.75 91 ILE A O 1
ATOM 733 N N . LEU A 1 92 ? 6.135 -3.838 6.634 1.00 95.88 92 LEU A N 1
ATOM 734 C CA . LEU A 1 92 ? 5.724 -2.776 7.554 1.00 95.88 92 LEU A CA 1
ATOM 735 C C . LEU A 1 92 ? 5.140 -1.582 6.794 1.00 95.88 92 LEU A C 1
ATOM 737 O O . LEU A 1 92 ? 4.045 -1.117 7.114 1.00 95.88 92 LEU A O 1
ATOM 741 N N . TRP A 1 93 ? 5.831 -1.098 5.758 1.00 95.62 93 TRP A N 1
ATOM 742 C CA . TRP A 1 93 ? 5.345 0.031 4.960 1.00 95.62 93 TRP A CA 1
ATOM 743 C C . TRP A 1 93 ? 4.077 -0.299 4.179 1.00 95.62 93 TRP A C 1
ATOM 745 O O . TRP A 1 93 ? 3.222 0.570 4.002 1.00 95.62 93 TRP A O 1
ATOM 755 N N . ILE A 1 94 ? 3.919 -1.540 3.722 1.00 98.19 94 ILE A N 1
ATOM 756 C CA . ILE A 1 94 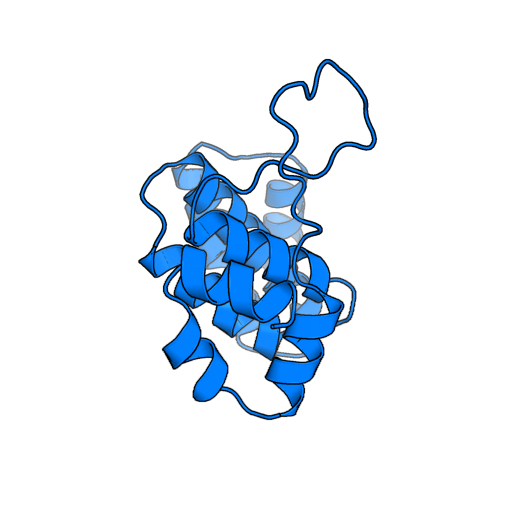? 2.695 -1.970 3.049 1.00 98.19 94 ILE A CA 1
ATOM 757 C C . ILE A 1 94 ? 1.508 -1.929 4.016 1.00 98.19 94 ILE A C 1
ATOM 759 O O . ILE A 1 94 ? 0.493 -1.314 3.687 1.00 98.19 94 ILE A O 1
ATOM 763 N N . HIS A 1 95 ? 1.640 -2.490 5.222 1.00 98.19 95 HIS A N 1
ATOM 764 C CA . HIS A 1 95 ? 0.580 -2.424 6.231 1.00 98.19 95 HIS A CA 1
ATOM 765 C C . HIS A 1 95 ? 0.273 -0.990 6.669 1.00 98.19 95 HIS A C 1
ATOM 767 O O . HIS A 1 95 ? -0.897 -0.630 6.768 1.00 98.19 95 HIS A O 1
ATOM 773 N N . ALA A 1 96 ? 1.285 -0.134 6.833 1.00 97.12 96 ALA A N 1
ATOM 774 C CA . ALA A 1 96 ? 1.070 1.284 7.122 1.00 97.12 96 ALA A CA 1
ATOM 775 C C . ALA A 1 96 ? 0.263 1.989 6.016 1.00 97.12 96 ALA A C 1
ATOM 777 O O . ALA A 1 96 ? -0.665 2.743 6.303 1.00 97.12 96 ALA A O 1
ATOM 778 N N . ASN A 1 97 ? 0.553 1.706 4.744 1.00 98.12 97 ASN A N 1
ATOM 779 C CA . ASN A 1 97 ? -0.228 2.261 3.640 1.00 98.12 97 ASN A CA 1
ATOM 780 C C . ASN A 1 97 ? -1.659 1.709 3.598 1.00 98.12 97 ASN A C 1
ATOM 782 O O . ASN A 1 97 ? -2.576 2.460 3.275 1.00 98.12 97 ASN A O 1
ATOM 786 N N . PHE A 1 98 ? -1.877 0.439 3.951 1.00 98.44 98 PHE A N 1
ATOM 787 C CA . PHE A 1 98 ? -3.231 -0.097 4.082 1.00 98.44 98 PHE A CA 1
ATOM 788 C C . PHE A 1 98 ? -4.019 0.573 5.211 1.00 98.44 98 PHE A C 1
ATOM 790 O O . PHE A 1 98 ? -5.177 0.924 4.997 1.00 98.44 98 PHE A O 1
ATOM 797 N N . VAL A 1 99 ? -3.403 0.795 6.379 1.00 97.38 99 VAL A N 1
ATOM 798 C CA . VAL A 1 99 ? -4.029 1.540 7.484 1.00 97.38 99 VAL A CA 1
ATOM 799 C C . VAL A 1 99 ? -4.478 2.914 6.996 1.00 97.38 99 VAL A C 1
ATOM 801 O O . VAL A 1 99 ? -5.651 3.244 7.127 1.00 97.38 99 VAL A O 1
ATOM 804 N N . GLN A 1 100 ? -3.594 3.683 6.350 1.00 97.00 100 GLN A N 1
ATOM 805 C CA . GLN A 1 100 ? -3.963 4.995 5.811 1.00 97.00 100 GLN A CA 1
ATOM 806 C C . GLN A 1 100 ? -5.093 4.898 4.773 1.00 97.00 100 GLN A C 1
ATOM 808 O O . GLN A 1 100 ? -6.052 5.663 4.833 1.00 97.00 100 GLN A O 1
ATOM 813 N N . LEU A 1 101 ? -5.000 3.946 3.838 1.00 97.88 101 LEU A N 1
ATOM 814 C CA . LEU A 1 101 ? -5.984 3.749 2.773 1.00 97.88 101 LEU A CA 1
ATOM 815 C C . LEU A 1 101 ? -7.384 3.476 3.323 1.00 97.88 101 LEU A C 1
ATOM 817 O O . LEU A 1 101 ? -8.354 4.033 2.808 1.00 97.88 101 LEU A O 1
ATOM 821 N N . TYR A 1 102 ? -7.510 2.599 4.319 1.00 97.50 102 TYR A N 1
ATOM 822 C CA . TYR A 1 102 ? -8.816 2.242 4.869 1.00 97.50 102 TYR A CA 1
ATOM 823 C C . TYR A 1 102 ? -9.316 3.260 5.885 1.00 97.50 102 TYR A C 1
ATOM 825 O O . TYR A 1 102 ? -10.502 3.576 5.870 1.00 97.50 102 TYR A O 1
ATOM 833 N N . TYR A 1 103 ? -8.431 3.836 6.695 1.00 95.62 103 TYR A N 1
ATOM 834 C CA . TYR A 1 103 ? -8.793 4.915 7.606 1.00 95.62 103 TYR A CA 1
ATOM 835 C C . TYR A 1 103 ? -9.400 6.110 6.851 1.00 95.62 103 TYR A C 1
ATOM 837 O O . TYR A 1 103 ? -10.474 6.581 7.213 1.00 95.62 103 TYR A O 1
ATOM 845 N N . ASP A 1 104 ? -8.811 6.515 5.718 1.00 95.50 104 ASP A N 1
ATOM 846 C CA . ASP A 1 104 ? -9.353 7.590 4.868 1.00 95.50 104 ASP A CA 1
ATOM 847 C C . ASP A 1 104 ? -10.742 7.283 4.275 1.00 95.50 104 ASP A C 1
ATOM 849 O O . ASP A 1 104 ? -11.427 8.179 3.776 1.00 95.50 104 ASP A O 1
ATOM 853 N N . GLN A 1 105 ? -11.147 6.012 4.280 1.00 94.94 105 GLN A N 1
ATOM 854 C CA . GLN A 1 105 ? -12.403 5.536 3.710 1.00 94.94 105 GLN A CA 1
ATOM 855 C C . GLN A 1 105 ? -13.413 5.091 4.773 1.00 94.94 105 GLN A C 1
ATOM 857 O O . GLN A 1 105 ? -14.491 4.636 4.381 1.00 94.94 105 GLN A O 1
ATOM 862 N N . ILE A 1 106 ? -13.115 5.227 6.070 1.00 92.00 106 ILE A N 1
ATOM 863 C CA . ILE A 1 106 ? -13.902 4.615 7.151 1.00 92.00 106 ILE A CA 1
ATOM 864 C C . ILE A 1 106 ? -15.369 5.062 7.164 1.00 92.00 106 ILE A C 1
ATOM 866 O O . ILE A 1 106 ? -16.265 4.230 7.280 1.00 92.00 106 ILE A O 1
ATOM 870 N N . ASP A 1 107 ? -15.622 6.342 6.887 1.00 89.38 107 ASP A N 1
ATOM 871 C CA . ASP A 1 107 ? -16.977 6.907 6.813 1.00 89.38 107 ASP A CA 1
ATOM 872 C C . ASP A 1 107 ? -17.731 6.513 5.529 1.00 89.38 107 ASP A C 1
ATOM 874 O O . ASP A 1 107 ? -18.941 6.701 5.413 1.00 89.38 107 ASP A O 1
ATOM 878 N N . SER A 1 108 ? -17.013 6.007 4.523 1.00 89.06 108 SER A N 1
ATOM 879 C CA . SER A 1 108 ? -17.524 5.809 3.159 1.00 89.06 108 SER A CA 1
ATOM 880 C C . SER A 1 108 ? -17.677 4.342 2.752 1.00 89.06 108 SER A C 1
ATOM 882 O O . SER A 1 108 ? -18.502 4.024 1.894 1.00 89.06 108 SER A O 1
ATOM 884 N N . LYS A 1 109 ? -16.902 3.433 3.354 1.00 88.75 109 LYS A N 1
ATOM 885 C CA . LYS A 1 109 ? -16.915 1.995 3.069 1.00 88.75 109 LYS A CA 1
ATOM 886 C C . LYS A 1 109 ? -17.083 1.236 4.380 1.00 88.75 109 LYS A C 1
ATOM 888 O O . LYS A 1 109 ? -16.189 1.237 5.215 1.00 88.75 109 LYS A O 1
ATOM 893 N N . ARG A 1 110 ? -18.197 0.509 4.517 1.00 84.88 110 ARG A N 1
ATOM 894 C CA . ARG A 1 110 ? -18.542 -0.249 5.735 1.00 84.88 110 ARG A CA 1
ATOM 895 C C . ARG A 1 110 ? -17.418 -1.176 6.217 1.00 84.88 110 ARG A C 1
ATOM 897 O O . ARG A 1 110 ? -17.169 -1.273 7.407 1.00 84.88 110 ARG A O 1
ATOM 904 N N . GLU A 1 111 ? -16.738 -1.838 5.287 1.00 92.00 111 GLU A N 1
ATOM 905 C CA . GLU A 1 111 ? -15.672 -2.806 5.591 1.00 92.00 111 GLU A CA 1
ATOM 906 C C . GLU A 1 111 ? -14.313 -2.146 5.877 1.00 92.00 111 GLU A C 1
ATOM 908 O O . GLU A 1 111 ? -13.363 -2.827 6.255 1.00 92.00 111 GLU A O 1
ATOM 913 N N . ALA A 1 112 ? -14.178 -0.830 5.684 1.00 92.69 112 ALA A N 1
ATOM 914 C CA . ALA A 1 112 ? -12.896 -0.154 5.855 1.00 92.69 112 ALA A CA 1
ATOM 915 C C . ALA A 1 112 ? -12.446 -0.127 7.322 1.00 92.69 112 ALA A C 1
ATOM 917 O O . ALA A 1 112 ? -11.255 -0.270 7.575 1.00 92.69 112 ALA A O 1
ATOM 918 N N . SER A 1 113 ? -13.373 -0.037 8.281 1.00 92.50 113 SER A N 1
ATOM 919 C CA . SER A 1 113 ? -13.051 -0.135 9.712 1.00 92.50 113 SER A CA 1
ATOM 920 C C . SER A 1 113 ? -12.364 -1.468 10.046 1.00 92.50 113 SER A C 1
ATOM 922 O O . SER A 1 113 ? -11.228 -1.482 10.519 1.00 92.50 113 SER A O 1
ATOM 924 N N . GLU A 1 114 ? -12.993 -2.593 9.688 1.00 93.50 114 GLU A N 1
ATOM 925 C CA . GLU A 1 114 ? -12.466 -3.940 9.950 1.00 93.50 114 GLU A CA 1
ATOM 926 C C . GLU A 1 114 ? -11.102 -4.163 9.284 1.00 93.50 114 GLU A C 1
ATOM 928 O O . GLU A 1 114 ? -10.162 -4.654 9.912 1.00 93.50 114 GLU A O 1
ATOM 933 N N . LYS A 1 115 ? -10.958 -3.748 8.018 1.00 96.19 115 LYS A N 1
ATOM 934 C CA . LYS A 1 115 ? -9.684 -3.857 7.299 1.00 96.19 115 LYS A CA 1
ATOM 935 C C . LYS A 1 115 ? -8.600 -2.954 7.898 1.00 96.19 115 LYS A C 1
ATOM 937 O O . LYS A 1 115 ? -7.441 -3.358 7.967 1.00 96.19 115 LYS A O 1
ATOM 942 N N . CYS A 1 116 ? -8.953 -1.750 8.347 1.00 96.00 116 CYS A N 1
ATOM 943 C CA . CYS A 1 116 ? -8.018 -0.847 9.010 1.00 96.00 116 CYS A CA 1
ATOM 944 C C . CYS A 1 116 ? -7.506 -1.453 10.323 1.00 96.00 116 CYS A C 1
ATOM 946 O O . CYS A 1 116 ? -6.293 -1.503 10.531 1.00 96.00 116 CYS A O 1
ATOM 94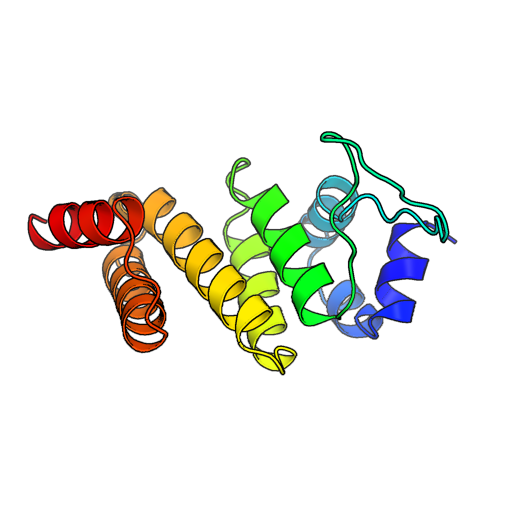8 N N . LEU A 1 117 ? -8.410 -1.976 11.161 1.00 94.31 117 LEU A N 1
ATOM 949 C CA . LEU A 1 117 ? -8.062 -2.655 12.413 1.00 94.31 117 LEU A CA 1
ATOM 950 C C . LEU A 1 117 ? -7.119 -3.829 12.170 1.00 94.31 117 LEU A C 1
ATOM 952 O O . LEU A 1 117 ? -6.070 -3.904 12.806 1.00 94.31 117 LEU A O 1
ATOM 956 N N . HIS A 1 118 ? -7.438 -4.683 11.195 1.00 95.81 118 HIS A N 1
ATOM 957 C CA . HIS A 1 118 ? -6.581 -5.806 10.827 1.00 95.81 118 HIS A CA 1
ATOM 958 C C . HIS A 1 118 ? -5.137 -5.357 10.548 1.00 95.81 118 HIS A C 1
ATOM 960 O O . HIS A 1 118 ? -4.187 -5.937 11.070 1.00 95.81 118 HIS A O 1
ATOM 966 N N . HIS A 1 119 ? -4.942 -4.291 9.771 1.00 9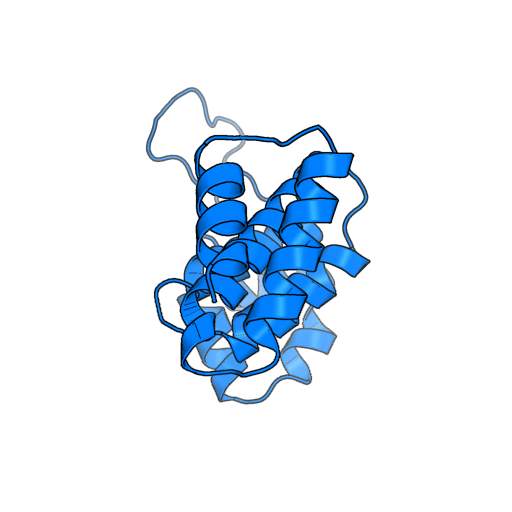6.75 119 HIS A N 1
ATOM 967 C CA . HIS A 1 119 ? -3.594 -3.820 9.458 1.00 96.75 119 HIS A CA 1
ATOM 968 C C . HIS A 1 119 ? -2.908 -3.087 10.621 1.00 96.75 119 HIS A C 1
ATOM 970 O O . HIS A 1 119 ? -1.687 -3.186 10.749 1.00 96.75 119 HIS A O 1
ATOM 976 N N . CYS A 1 120 ? -3.653 -2.421 11.508 1.00 95.69 120 CYS A N 1
ATOM 977 C CA . CYS A 1 120 ? -3.111 -1.908 12.771 1.00 95.69 120 CYS A CA 1
ATOM 978 C C . CYS A 1 120 ? -2.609 -3.046 13.679 1.00 95.69 120 CYS A C 1
ATOM 980 O O . CYS A 1 120 ? -1.552 -2.922 14.305 1.00 95.69 120 CYS A O 1
ATOM 982 N N . GLU A 1 121 ? -3.326 -4.170 13.731 1.00 94.00 121 GLU A N 1
ATOM 983 C CA . GLU A 1 121 ? -2.899 -5.361 14.469 1.00 94.00 121 GLU A CA 1
ATOM 984 C C . GLU A 1 121 ? -1.629 -5.973 13.872 1.00 94.00 121 GLU A C 1
ATOM 986 O O . GLU A 1 121 ? -0.712 -6.307 14.622 1.00 94.00 121 GLU A O 1
ATOM 991 N N . GLU A 1 122 ? -1.535 -6.087 12.542 1.00 96.06 122 GLU A N 1
ATOM 992 C CA . GLU A 1 122 ? -0.318 -6.577 11.880 1.00 96.06 122 GLU A CA 1
ATOM 993 C C . GLU A 1 122 ? 0.894 -5.692 12.205 1.00 96.06 122 GLU A C 1
ATOM 995 O O . GLU A 1 122 ? 1.936 -6.203 12.617 1.00 96.06 122 GLU A O 1
ATOM 1000 N N . LEU A 1 123 ? 0.750 -4.362 12.146 1.00 95.38 123 LEU A N 1
ATOM 1001 C CA . LEU A 1 123 ? 1.810 -3.436 12.567 1.00 95.38 123 LEU A CA 1
ATOM 1002 C C . LEU A 1 123 ? 2.215 -3.648 14.032 1.00 95.38 123 LEU A C 1
ATOM 1004 O O . LEU A 1 123 ? 3.405 -3.694 14.350 1.00 95.38 123 LEU A O 1
ATOM 1008 N N . THR A 1 124 ? 1.240 -3.850 14.917 1.00 92.62 124 THR A N 1
ATOM 1009 C CA . THR A 1 124 ? 1.491 -4.102 16.341 1.00 92.62 124 THR A CA 1
ATOM 1010 C C . THR A 1 124 ? 2.254 -5.414 16.556 1.00 92.62 124 THR A C 1
ATOM 1012 O O . THR A 1 124 ? 3.225 -5.439 17.314 1.00 92.62 124 THR A O 1
ATOM 1015 N N . LYS A 1 125 ? 1.890 -6.494 15.845 1.00 93.31 125 LYS A N 1
ATOM 1016 C CA . LYS A 1 125 ? 2.595 -7.794 15.887 1.00 93.31 125 LYS A CA 1
ATOM 1017 C C . LYS A 1 125 ? 4.047 -7.686 15.423 1.00 93.31 125 LYS A C 1
ATOM 1019 O O . LYS A 1 125 ? 4.909 -8.392 15.938 1.00 93.31 125 LYS A O 1
ATOM 1024 N N . MET A 1 126 ? 4.327 -6.781 14.487 1.00 92.06 126 MET A N 1
ATOM 1025 C CA . MET A 1 126 ? 5.680 -6.487 14.005 1.00 92.06 126 MET A CA 1
ATOM 1026 C C . MET A 1 126 ? 6.497 -5.606 14.967 1.00 92.06 126 MET A C 1
ATOM 1028 O O . MET A 1 126 ? 7.641 -5.268 14.666 1.00 92.06 126 MET A O 1
ATOM 1032 N N . GLY A 1 127 ? 5.932 -5.209 16.112 1.00 89.50 127 GLY A N 1
ATOM 1033 C CA . GLY A 1 127 ? 6.563 -4.284 17.055 1.00 89.50 127 GLY A CA 1
ATOM 1034 C C . GLY A 1 127 ? 6.503 -2.821 16.610 1.00 89.50 127 GLY A C 1
ATOM 1035 O O . GLY A 1 127 ? 7.171 -1.973 17.203 1.00 89.50 127 GLY A O 1
ATOM 1036 N N . TYR A 1 128 ? 5.710 -2.505 15.582 1.00 85.69 128 TYR A N 1
ATOM 1037 C CA . TYR A 1 128 ? 5.484 -1.144 15.114 1.00 85.69 128 TYR A CA 1
ATOM 1038 C C . TYR A 1 128 ? 4.236 -0.553 15.770 1.00 85.69 128 TYR A C 1
ATOM 1040 O O . TYR A 1 128 ? 3.168 -0.454 15.169 1.00 85.69 128 TYR A O 1
ATOM 1048 N N . LEU A 1 129 ? 4.395 -0.134 17.025 1.00 78.69 129 LEU A N 1
ATOM 1049 C CA . LEU A 1 129 ? 3.395 0.649 17.738 1.00 78.69 129 LEU A CA 1
ATOM 1050 C C . LEU A 1 129 ? 3.881 2.091 17.850 1.00 78.69 129 LEU A C 1
ATOM 1052 O O . LEU A 1 129 ? 4.910 2.375 18.469 1.00 78.69 129 LEU A O 1
ATOM 1056 N N . ASN A 1 130 ? 3.165 3.012 17.217 1.00 84.94 130 ASN A N 1
ATOM 1057 C CA . ASN A 1 130 ? 3.448 4.434 17.323 1.00 84.94 130 ASN A CA 1
ATOM 1058 C C . ASN A 1 130 ? 2.163 5.199 17.661 1.00 84.94 130 ASN A C 1
ATOM 1060 O O . ASN A 1 130 ? 1.056 4.693 17.490 1.00 84.94 130 ASN A O 1
ATOM 1064 N N . ARG A 1 131 ? 2.318 6.466 18.067 1.00 87.62 131 ARG A N 1
ATOM 1065 C CA . ARG A 1 131 ? 1.184 7.333 18.433 1.00 87.62 131 ARG A CA 1
ATOM 1066 C C . ARG A 1 131 ? 0.122 7.456 17.336 1.00 87.62 131 ARG A C 1
ATOM 1068 O O . ARG A 1 131 ? -1.016 7.786 17.642 1.00 87.62 131 ARG A O 1
ATOM 1075 N N . TRP A 1 132 ? 0.496 7.271 16.070 1.00 91.12 132 TRP A N 1
ATOM 1076 C CA . TRP A 1 132 ? -0.438 7.325 14.949 1.00 91.12 132 TRP A CA 1
ATOM 1077 C C . TRP A 1 132 ? -1.305 6.060 14.882 1.00 91.12 132 TRP A C 1
ATOM 1079 O O . TRP A 1 132 ? -2.522 6.191 14.799 1.00 91.12 132 TRP A O 1
ATOM 1089 N N . VAL A 1 133 ? -0.711 4.868 15.014 1.00 89.62 133 VAL A N 1
ATOM 1090 C CA . VAL A 1 133 ? -1.446 3.594 15.104 1.00 89.62 133 VAL A CA 1
ATOM 1091 C C . VAL A 1 133 ? -2.335 3.566 16.350 1.00 89.62 133 VAL A C 1
ATOM 1093 O O . VAL A 1 133 ? -3.512 3.241 16.230 1.00 89.62 133 VAL A O 1
ATOM 1096 N N . ASP A 1 134 ? -1.817 3.984 17.512 1.00 88.56 134 ASP A N 1
ATOM 1097 C CA . ASP A 1 134 ? -2.588 4.043 18.767 1.00 88.56 134 ASP A CA 1
ATOM 1098 C C . ASP A 1 134 ? -3.825 4.934 18.635 1.00 88.56 134 ASP A C 1
ATOM 1100 O O . ASP A 1 134 ? -4.922 4.577 19.060 1.00 88.56 134 ASP A O 1
ATOM 1104 N N . ARG A 1 135 ? -3.651 6.112 18.024 1.00 90.94 135 ARG A N 1
ATOM 1105 C CA . ARG A 1 135 ? -4.751 7.047 17.797 1.00 90.94 135 ARG A CA 1
ATOM 1106 C C . ARG A 1 135 ? -5.825 6.422 16.908 1.00 90.94 135 ARG A C 1
ATOM 1108 O O . ARG A 1 135 ? -6.994 6.512 17.253 1.00 90.94 135 ARG A O 1
ATOM 1115 N N . ILE A 1 136 ? -5.427 5.782 15.807 1.00 91.06 136 ILE A N 1
ATOM 1116 C CA . ILE A 1 136 ? -6.367 5.120 14.894 1.00 91.06 136 ILE A CA 1
ATOM 1117 C C . ILE A 1 136 ? -7.130 4.007 15.616 1.00 91.06 136 ILE A C 1
ATOM 1119 O O . ILE A 1 136 ? -8.348 3.949 15.512 1.00 91.06 136 ILE A O 1
ATOM 1123 N N . LEU A 1 137 ? -6.444 3.154 16.381 1.00 89.00 137 LEU A N 1
ATOM 1124 C CA . LEU A 1 137 ? -7.094 2.077 17.132 1.00 89.00 137 LEU A CA 1
ATOM 1125 C C . LEU A 1 137 ? -8.151 2.612 18.108 1.00 89.00 137 LEU A C 1
ATOM 1127 O O . LEU A 1 137 ? -9.253 2.071 18.157 1.00 89.00 137 LEU A O 1
ATOM 1131 N N . ASN A 1 138 ? -7.840 3.692 18.831 1.00 87.44 138 ASN A N 1
ATOM 1132 C CA . ASN A 1 138 ? -8.790 4.320 19.750 1.00 87.44 138 ASN A CA 1
ATOM 1133 C C . ASN A 1 138 ? -9.997 4.904 19.006 1.00 87.44 138 ASN A C 1
ATOM 1135 O O . ASN A 1 138 ? -11.131 4.611 19.368 1.00 87.44 138 ASN A O 1
ATOM 1139 N N . GLU A 1 139 ? -9.764 5.668 17.937 1.00 87.56 139 GLU A N 1
ATOM 1140 C CA . GLU A 1 139 ? -10.838 6.306 17.166 1.00 87.56 139 GLU A CA 1
ATOM 1141 C C . GLU A 1 139 ? -11.780 5.282 16.527 1.00 87.56 139 GLU A C 1
ATOM 1143 O O . GLU A 1 139 ? -12.987 5.488 16.522 1.00 87.56 139 GLU A O 1
ATOM 1148 N N . ILE A 1 140 ? -11.252 4.161 16.029 1.00 84.81 140 ILE A N 1
ATOM 1149 C CA . ILE A 1 140 ? -12.082 3.104 15.442 1.00 84.81 140 ILE A CA 1
ATOM 1150 C C . ILE A 1 140 ? -12.856 2.333 16.520 1.00 84.81 140 ILE A C 1
ATOM 1152 O O . ILE A 1 140 ? -13.981 1.912 16.274 1.00 84.81 140 ILE A O 1
ATOM 1156 N N . SER A 1 141 ? -12.281 2.153 17.713 1.00 72.31 141 SER A N 1
ATOM 1157 C CA . SER A 1 141 ? -12.941 1.444 18.820 1.00 72.31 141 SER A CA 1
ATOM 1158 C C . SER A 1 141 ? -14.112 2.207 19.455 1.00 72.31 141 SER A C 1
ATOM 1160 O O . SER A 1 141 ? -14.908 1.610 20.178 1.00 72.31 141 SER A O 1
ATOM 1162 N N . GLU A 1 142 ? -14.209 3.515 19.203 1.00 62.75 142 GLU A N 1
ATOM 1163 C CA . GLU A 1 142 ? -15.274 4.394 19.700 1.00 62.75 142 GLU A CA 1
ATOM 1164 C C . GLU A 1 142 ? -16.484 4.499 18.742 1.00 62.75 142 GLU A C 1
ATOM 1166 O O . GLU A 1 142 ? -17.471 5.154 19.090 1.00 62.75 142 GLU A O 1
ATOM 1171 N N . VAL A 1 143 ? -16.421 3.855 17.565 1.00 54.91 143 VAL A N 1
ATOM 1172 C CA . VAL A 1 143 ? -17.481 3.796 16.532 1.00 54.91 143 VAL A CA 1
ATOM 1173 C C . VAL A 1 143 ? -18.314 2.524 16.668 1.00 54.91 143 VAL A C 1
ATOM 1175 O O . VAL A 1 143 ? -19.559 2.635 16.576 1.00 54.91 143 VAL A O 1
#

Foldseek 3Di:
DDPLVVVCVVQVNNVVLVPDDPVLVVLSVVQFFDADPDPPPPDDPPDTDHPPHSLSRLLSSLLSCQVVVPLVSSVVSLVVSVVGDDDLVSLLSSLVSLLSSLLVCVVPDVCSLVSNVVSLVVCVVSVNDDPVSVVSVVVSVVD

Organism: NCBI:txid281456

Secondary structure (DSSP, 8-state):
--HHHHHHHHTT-HHHHHHS-HHHHHHHHHHS------TT--S-TTPPPP--SHHHHHHHHHHHHGGGT-HHHHHHHHHHHHHH--SHHHHHHHHHHHHHHHHTTTTT-TTHHHHHHHHHHHHHHTT---HHHHHHHHHHHT-

Radius of gyration: 15.97 Å; chains: 1; bounding box: 45×27×44 Å